Protein AF-A0A9D6NHH4-F1 (afdb_monomer_lite)

Sequence (159 aa):
MLILISIALLAGLPRALSAWRAGQGPRPDKVEYPAPRYPKIPNITTVEQLLPYVRHIVERPMPYSGDQRSGYGIKGGEKILFVTDSDVDPLVVEAFLRVLREEKKCKVDLFQEQGQRRIFRTVDLMKMYVRSKPGPWVLGGPEWTEEMAKKVGYDKVIG

Radius of gyration: 29.81 Å; chains: 1; bounding box: 61×41×90 Å

Structure (mmCIF, N/CA/C/O backbone):
data_AF-A0A9D6NHH4-F1
#
_entry.id   AF-A0A9D6NHH4-F1
#
loop_
_atom_site.group_PDB
_atom_site.id
_atom_site.type_symbol
_atom_site.label_atom_id
_atom_site.label_alt_id
_atom_site.label_comp_id
_atom_site.label_asym_id
_atom_site.label_entity_id
_atom_site.label_seq_id
_atom_site.pdbx_PDB_ins_code
_atom_site.Cartn_x
_atom_site.Cartn_y
_atom_site.Cartn_z
_atom_site.occupancy
_atom_site.B_iso_or_equiv
_atom_site.auth_seq_id
_atom_site.auth_comp_id
_atom_site.auth_asym_id
_atom_site.auth_atom_id
_atom_site.pdbx_PDB_model_num
ATOM 1 N N . MET A 1 1 ? -46.359 30.764 -73.771 1.00 35.78 1 MET A N 1
ATOM 2 C CA . MET A 1 1 ? -46.264 29.822 -74.906 1.00 35.78 1 MET A CA 1
ATOM 3 C C . MET A 1 1 ? -44.823 29.858 -75.411 1.00 35.78 1 MET A C 1
ATOM 5 O O . MET A 1 1 ? -44.355 30.964 -75.627 1.00 35.78 1 MET A O 1
ATOM 9 N N . LEU A 1 2 ? -44.174 28.688 -75.555 1.00 38.06 2 LEU A N 1
ATOM 10 C CA . LEU A 1 2 ? -42.856 28.426 -76.195 1.00 38.06 2 LEU A CA 1
ATOM 11 C C . LEU A 1 2 ? -41.609 28.946 -75.437 1.00 38.06 2 LEU A C 1
ATOM 13 O O . LEU A 1 2 ? -41.360 30.140 -75.412 1.00 38.06 2 LEU A O 1
ATOM 17 N N . ILE A 1 3 ? -40.932 28.136 -74.603 1.00 45.84 3 ILE A N 1
ATOM 18 C CA . ILE A 1 3 ? -40.013 26.989 -74.865 1.00 45.84 3 ILE A CA 1
ATOM 19 C C . ILE A 1 3 ? -38.676 27.442 -75.479 1.00 45.84 3 ILE A C 1
ATOM 21 O O . ILE A 1 3 ? -38.662 27.907 -76.611 1.00 45.84 3 ILE A O 1
ATOM 25 N N . LEU A 1 4 ? -37.582 27.214 -74.731 1.00 36.50 4 LEU A N 1
ATOM 26 C CA . LEU A 1 4 ? -36.270 26.647 -75.133 1.00 36.50 4 LEU A CA 1
ATOM 27 C C . LEU A 1 4 ? -35.191 27.178 -74.170 1.00 36.50 4 LEU A C 1
ATOM 29 O O . LEU A 1 4 ? -34.787 28.331 -74.228 1.00 36.50 4 LEU A O 1
ATOM 33 N N . ILE A 1 5 ? -34.896 26.437 -73.098 1.00 47.78 5 ILE A N 1
ATOM 34 C CA . ILE A 1 5 ? -33.720 25.551 -73.012 1.00 47.78 5 ILE A CA 1
ATOM 35 C C . ILE A 1 5 ? -32.430 26.303 -73.350 1.00 47.78 5 ILE A C 1
ATOM 37 O O . ILE A 1 5 ? -32.085 26.464 -74.514 1.00 47.78 5 ILE A O 1
ATOM 41 N N . SER A 1 6 ? -31.660 26.658 -72.322 1.00 37.31 6 SER A N 1
ATOM 42 C CA . SER A 1 6 ? -30.208 26.687 -72.474 1.00 37.31 6 SER A CA 1
ATOM 43 C C . SER A 1 6 ? -29.533 26.469 -71.128 1.00 37.31 6 SER A C 1
ATOM 45 O O . SER A 1 6 ? -29.428 27.359 -70.293 1.00 37.31 6 SER A O 1
ATOM 47 N N . ILE A 1 7 ? -29.207 25.199 -70.897 1.00 46.75 7 ILE A N 1
ATOM 48 C CA . ILE A 1 7 ? -27.978 24.657 -70.302 1.00 46.75 7 ILE A CA 1
ATOM 49 C C . ILE A 1 7 ? -26.958 25.749 -69.900 1.00 46.75 7 ILE A C 1
ATOM 51 O O . ILE A 1 7 ? -25.931 25.927 -70.542 1.00 46.75 7 ILE A O 1
ATOM 55 N N . ALA A 1 8 ? -27.225 26.495 -68.829 1.00 41.78 8 ALA A N 1
ATOM 56 C CA . ALA A 1 8 ? -26.325 27.546 -68.336 1.00 41.78 8 ALA A CA 1
ATOM 57 C C . ALA A 1 8 ? -25.914 27.328 -66.872 1.00 41.78 8 ALA A C 1
ATOM 59 O O . ALA A 1 8 ? -25.464 28.249 -66.202 1.00 41.78 8 ALA A O 1
ATOM 60 N N . LEU A 1 9 ? -26.045 26.096 -66.371 1.00 43.06 9 LEU A N 1
ATOM 61 C CA . LEU A 1 9 ? -25.633 25.728 -65.011 1.00 43.06 9 LEU A CA 1
ATOM 62 C C . LEU A 1 9 ? -24.555 24.637 -64.955 1.00 43.06 9 LEU A C 1
ATOM 64 O O . LEU A 1 9 ? -24.217 24.171 -63.874 1.00 43.06 9 LEU A O 1
ATOM 68 N N . LEU A 1 10 ? -23.969 24.257 -66.097 1.00 46.66 10 LEU A N 1
ATOM 69 C CA . LEU A 1 10 ? -23.011 23.142 -66.173 1.00 46.66 10 LEU A CA 1
ATOM 70 C C . LEU A 1 10 ? -21.695 23.444 -66.910 1.00 46.66 10 LEU A C 1
ATOM 72 O O . LEU A 1 10 ? -20.914 22.531 -67.146 1.00 46.66 10 LEU A O 1
ATOM 76 N N . ALA A 1 11 ? -21.393 24.711 -67.216 1.00 47.78 11 ALA A N 1
ATOM 77 C CA . ALA A 1 11 ? -20.105 25.109 -67.811 1.00 47.78 11 ALA A CA 1
ATOM 78 C C . ALA A 1 11 ? -19.174 25.879 -66.846 1.00 47.78 11 ALA A C 1
ATOM 80 O O . ALA A 1 11 ? -18.070 26.261 -67.222 1.00 47.78 11 ALA A O 1
ATOM 81 N N . GLY A 1 12 ? -19.593 26.101 -65.594 1.00 46.16 12 GLY A N 1
ATOM 82 C CA . GLY A 1 12 ? -18.840 26.892 -64.607 1.00 46.16 12 GLY A CA 1
ATOM 83 C C . GLY A 1 12 ? -17.937 26.097 -63.657 1.00 46.16 12 GLY A C 1
ATOM 84 O O . GLY A 1 12 ? -17.322 26.689 -62.774 1.00 46.16 12 GLY A O 1
ATOM 85 N N . LEU A 1 13 ? -17.853 24.771 -63.793 1.00 54.59 13 LEU A N 1
ATOM 86 C CA . LEU A 1 13 ? -17.085 23.915 -62.881 1.00 54.59 13 LEU A CA 1
ATOM 87 C C . LEU A 1 13 ? -16.059 23.057 -63.636 1.00 54.59 13 LEU A C 1
ATOM 89 O O . LEU A 1 13 ? -16.211 21.842 -63.721 1.00 54.59 13 LEU A O 1
ATOM 93 N N . PRO A 1 14 ? -14.969 23.664 -64.140 1.00 49.16 14 PRO A N 1
ATOM 94 C CA . PRO A 1 14 ? -13.703 22.944 -64.058 1.00 49.16 14 PRO A CA 1
ATOM 95 C C . PRO A 1 14 ? -12.531 23.889 -63.759 1.00 49.16 14 PRO A C 1
ATOM 97 O O . PRO A 1 14 ? -11.558 23.940 -64.501 1.00 49.16 14 PRO A O 1
ATOM 100 N N . ARG A 1 15 ? -12.594 24.663 -62.670 1.00 49.34 15 ARG A N 1
ATOM 101 C CA . ARG A 1 15 ? -11.378 25.299 -62.111 1.00 49.34 15 ARG A CA 1
ATOM 102 C C . ARG A 1 15 ? -11.201 25.134 -60.605 1.00 49.34 15 ARG A C 1
ATOM 104 O O . ARG A 1 15 ? -10.079 25.224 -60.120 1.00 49.34 15 ARG A O 1
ATOM 111 N N . ALA A 1 16 ? -12.255 24.784 -59.870 1.00 49.16 16 ALA A N 1
ATOM 112 C CA . ALA A 1 16 ? -12.132 24.511 -58.437 1.00 49.16 16 ALA A CA 1
ATOM 113 C C . ALA A 1 16 ? -11.502 23.136 -58.122 1.00 49.16 16 ALA A C 1
ATOM 115 O O . ALA A 1 16 ? -10.985 22.938 -57.029 1.00 49.16 16 ALA A O 1
ATOM 116 N N . LEU A 1 17 ? -11.477 22.198 -59.078 1.00 48.81 17 LEU A N 1
ATOM 117 C CA . LEU A 1 17 ? -10.836 20.884 -58.902 1.00 48.81 17 LEU A CA 1
ATOM 118 C C . LEU A 1 17 ? -9.340 20.872 -59.262 1.00 48.81 17 LEU A C 1
ATOM 120 O O . LEU A 1 17 ? -8.606 20.014 -58.776 1.00 48.81 17 LEU A O 1
ATOM 124 N N . SER A 1 18 ? -8.850 21.831 -60.057 1.00 50.94 18 SER A N 1
ATOM 125 C CA . SER A 1 18 ? -7.417 21.932 -60.380 1.00 50.94 18 SER A CA 1
ATOM 126 C C . SER A 1 18 ? -6.597 22.562 -59.249 1.00 50.94 18 SER A C 1
ATOM 128 O O . SER A 1 18 ? -5.419 22.247 -59.106 1.00 50.94 18 SER A O 1
ATOM 130 N N . ALA A 1 19 ? -7.215 23.389 -58.399 1.00 48.56 19 ALA A N 1
ATOM 131 C CA . ALA A 1 19 ? -6.541 23.999 -57.251 1.00 48.56 19 ALA A CA 1
ATOM 132 C C . ALA A 1 19 ? -6.238 22.995 -56.122 1.00 48.56 19 ALA A C 1
ATOM 134 O O . ALA A 1 19 ? -5.260 23.165 -55.401 1.00 48.56 19 ALA A O 1
ATOM 135 N N . TRP A 1 20 ? -7.000 21.899 -56.007 1.00 51.78 20 TRP A N 1
ATOM 136 C CA . TRP A 1 20 ? -6.722 20.847 -55.016 1.00 51.78 20 TRP A CA 1
ATOM 137 C C . TRP A 1 20 ? -5.522 19.956 -55.388 1.00 51.78 20 TRP A C 1
ATOM 139 O O . TRP A 1 20 ? -4.934 19.316 -54.520 1.00 51.78 20 TRP A O 1
ATOM 149 N N . ARG A 1 21 ? -5.108 19.935 -56.665 1.00 49.19 21 ARG A N 1
ATOM 150 C CA . ARG A 1 21 ? -3.876 19.251 -57.107 1.00 49.19 21 ARG A CA 1
ATOM 151 C C . ARG A 1 21 ? -2.625 20.130 -57.038 1.00 49.19 21 ARG A C 1
ATOM 153 O O . ARG A 1 21 ? -1.529 19.586 -56.988 1.00 49.19 21 ARG A O 1
ATOM 160 N N . ALA A 1 22 ? -2.772 21.454 -56.998 1.00 52.97 22 ALA A N 1
ATOM 161 C CA . ALA A 1 22 ? -1.647 22.394 -57.015 1.00 52.97 22 ALA A CA 1
ATOM 162 C C . ALA A 1 22 ? -0.994 22.632 -55.636 1.00 52.97 22 ALA A C 1
ATOM 164 O O . ALA A 1 22 ? 0.074 23.228 -55.564 1.00 52.97 22 ALA A O 1
ATOM 165 N N . GLY A 1 23 ? -1.595 22.143 -54.545 1.00 47.97 23 GLY A N 1
ATOM 166 C CA . GLY A 1 23 ? -1.034 22.221 -53.187 1.00 47.97 23 GLY A CA 1
ATOM 167 C C . GLY A 1 23 ? -0.085 21.077 -52.813 1.00 47.97 23 GLY A C 1
ATOM 168 O O . GLY A 1 23 ? 0.316 20.974 -51.657 1.00 47.97 23 GLY A O 1
ATOM 169 N N . GLN A 1 24 ? 0.261 20.193 -53.753 1.00 55.75 24 GLN A N 1
ATOM 170 C CA . GLN A 1 24 ? 1.261 19.146 -53.534 1.00 55.75 24 GLN A CA 1
ATOM 171 C C . GLN A 1 24 ? 2.637 19.662 -53.960 1.00 55.75 24 GLN A C 1
ATOM 173 O O . GLN A 1 24 ? 3.202 19.216 -54.956 1.00 55.75 24 GLN A O 1
ATOM 178 N N . GLY A 1 25 ? 3.177 20.620 -53.201 1.00 60.81 25 GLY A N 1
ATOM 179 C CA . GLY A 1 25 ? 4.627 20.820 -53.186 1.00 60.81 25 GLY A CA 1
ATOM 180 C C . GLY A 1 25 ? 5.326 19.505 -52.804 1.00 60.81 25 GLY A C 1
ATOM 181 O O . GLY A 1 25 ? 4.671 18.621 -52.234 1.00 60.81 25 GLY A O 1
ATOM 182 N N . PRO A 1 26 ? 6.620 19.329 -53.129 1.00 61.25 26 PRO A N 1
ATOM 183 C CA . PRO A 1 26 ? 7.358 18.132 -52.740 1.00 61.25 26 PRO A CA 1
ATOM 184 C C . PRO A 1 26 ? 7.125 17.873 -51.250 1.00 61.25 26 PRO A C 1
ATOM 186 O O . PRO A 1 26 ? 7.348 18.753 -50.416 1.00 61.25 26 PRO A O 1
ATOM 189 N N . ARG A 1 27 ? 6.576 16.693 -50.925 1.00 62.75 27 ARG A N 1
AT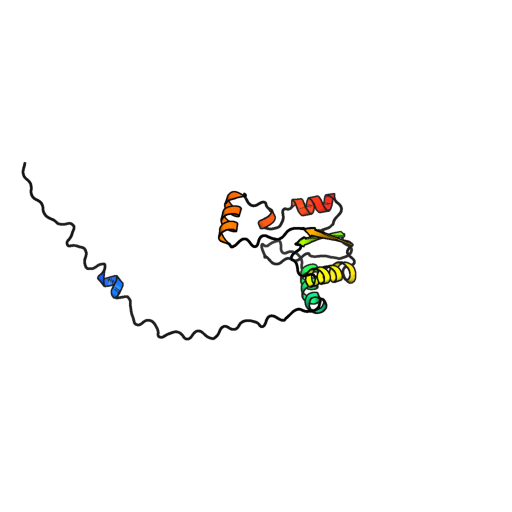OM 190 C CA . ARG A 1 27 ? 6.440 16.272 -49.528 1.00 62.75 27 ARG A CA 1
ATOM 191 C C . ARG A 1 27 ? 7.850 16.333 -48.951 1.00 62.75 27 ARG A C 1
ATOM 193 O O . ARG A 1 27 ? 8.724 15.752 -49.592 1.00 62.75 27 ARG A O 1
ATOM 200 N N . PRO A 1 28 ? 8.078 17.031 -47.825 1.00 65.50 28 PRO A N 1
ATOM 201 C CA . PRO A 1 28 ? 9.401 17.079 -47.231 1.00 65.50 28 PRO A CA 1
ATOM 202 C C . PRO A 1 28 ? 9.902 15.645 -47.113 1.00 65.50 28 PRO A C 1
ATOM 204 O O . PRO A 1 28 ? 9.164 14.763 -46.651 1.00 65.50 28 PRO A O 1
ATOM 207 N N . ASP A 1 29 ? 11.103 15.423 -47.639 1.00 70.12 29 ASP A N 1
ATOM 208 C CA . ASP A 1 29 ? 11.776 14.135 -47.619 1.00 70.12 29 ASP A CA 1
ATOM 209 C C . ASP A 1 29 ? 11.648 13.554 -46.214 1.00 70.12 29 ASP A C 1
ATOM 211 O O . ASP A 1 29 ? 11.753 14.297 -45.235 1.00 70.12 29 ASP A O 1
ATOM 215 N N . LYS A 1 30 ? 11.317 12.256 -46.136 1.00 68.62 30 LYS A N 1
ATOM 216 C CA . LYS A 1 30 ? 11.003 11.517 -44.903 1.00 68.62 30 LYS A CA 1
ATOM 217 C C . LYS A 1 30 ? 11.769 12.102 -43.715 1.00 68.62 30 LYS A C 1
ATOM 219 O O . LYS A 1 30 ? 12.962 11.852 -43.580 1.00 68.62 30 LYS A O 1
ATOM 224 N N . VAL A 1 31 ? 11.082 12.869 -42.867 1.00 72.81 31 VAL A N 1
ATOM 225 C CA . VAL A 1 31 ? 11.664 13.325 -41.606 1.00 72.81 31 VAL A CA 1
ATOM 226 C C . VAL A 1 31 ? 11.985 12.058 -40.825 1.00 72.81 31 VAL A C 1
ATOM 228 O O . VAL A 1 31 ? 11.077 11.321 -40.434 1.00 72.81 31 VAL A O 1
ATOM 231 N N . GLU A 1 32 ? 13.272 11.753 -40.694 1.00 80.44 32 GLU A N 1
ATOM 232 C CA . GLU A 1 32 ? 13.734 10.555 -40.011 1.00 80.44 32 GLU A CA 1
ATOM 233 C C . GLU A 1 32 ? 13.417 10.720 -38.523 1.00 80.44 32 GLU A C 1
ATOM 235 O O . GLU A 1 32 ? 14.050 11.491 -37.801 1.00 80.44 32 GLU A O 1
ATOM 240 N N . TYR A 1 33 ? 12.336 10.072 -38.083 1.00 81.31 33 TYR A N 1
ATOM 241 C CA . TYR A 1 33 ? 11.904 10.148 -36.696 1.00 81.31 33 TYR A CA 1
ATOM 242 C C . TYR A 1 33 ? 12.921 9.389 -35.836 1.00 81.31 33 TYR A C 1
ATOM 244 O O . TYR A 1 33 ? 13.232 8.237 -36.156 1.00 81.31 33 TYR A O 1
ATOM 252 N N . PRO A 1 34 ? 13.449 9.987 -34.753 1.00 85.62 34 PRO A N 1
ATOM 253 C CA . PRO A 1 34 ? 14.404 9.295 -33.904 1.00 85.62 34 PR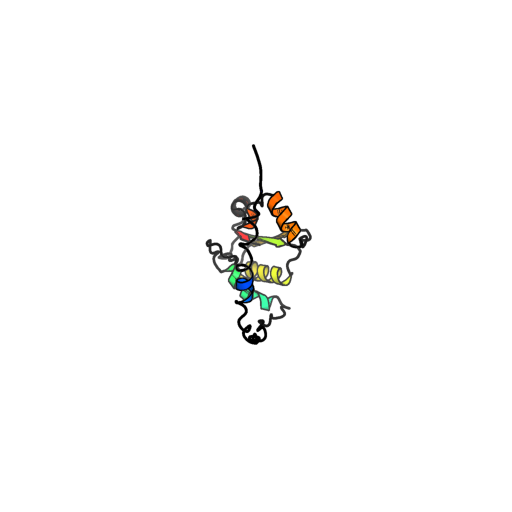O A CA 1
ATOM 254 C C . PRO A 1 34 ? 13.776 8.018 -33.342 1.00 85.62 34 PRO A C 1
ATOM 256 O O . PRO A 1 34 ? 12.582 7.982 -33.037 1.00 85.62 34 PRO A O 1
ATOM 259 N N . ALA A 1 35 ? 14.588 6.975 -33.170 1.00 86.31 35 ALA A N 1
ATOM 260 C CA . ALA A 1 35 ? 14.116 5.729 -32.581 1.00 86.31 35 ALA A CA 1
ATOM 261 C C . ALA A 1 35 ? 13.407 6.001 -31.233 1.00 86.31 35 ALA A C 1
ATOM 263 O O . ALA A 1 35 ? 13.920 6.788 -30.423 1.00 86.31 35 ALA A O 1
ATOM 264 N N . PRO A 1 36 ? 12.241 5.377 -30.967 1.00 86.62 36 PRO A N 1
ATOM 265 C CA . PRO A 1 36 ? 11.533 5.545 -29.707 1.00 86.62 36 PRO A CA 1
ATOM 266 C C . PRO A 1 36 ? 12.438 5.259 -28.507 1.00 86.62 36 PRO A C 1
ATOM 268 O O . PRO A 1 36 ? 13.042 4.193 -28.397 1.00 86.62 36 PRO A O 1
ATOM 271 N N . ARG A 1 37 ? 12.512 6.212 -27.578 1.00 86.44 37 ARG A N 1
ATOM 272 C CA . ARG A 1 37 ? 13.246 6.062 -26.318 1.00 86.44 37 ARG A CA 1
ATOM 273 C C . ARG A 1 37 ? 12.266 5.654 -25.227 1.00 86.44 37 ARG A C 1
ATOM 275 O O . ARG A 1 37 ? 11.774 6.499 -24.487 1.00 86.44 37 ARG A O 1
ATOM 282 N N . TYR A 1 38 ? 11.946 4.363 -25.162 1.00 84.81 38 TYR A N 1
ATOM 283 C CA . TYR A 1 38 ? 11.115 3.839 -24.081 1.00 84.81 38 TYR A CA 1
ATOM 284 C C . TYR A 1 38 ? 11.929 3.741 -22.783 1.00 84.81 38 TYR A C 1
ATOM 286 O O . TYR A 1 38 ? 13.071 3.269 -22.818 1.00 84.81 38 TYR A O 1
ATOM 294 N N . PRO A 1 39 ? 11.371 4.158 -21.633 1.00 86.50 39 PRO A N 1
ATOM 295 C CA . PRO A 1 39 ? 11.999 3.885 -20.352 1.00 86.50 39 PRO A CA 1
ATOM 296 C C . PRO A 1 39 ? 12.076 2.370 -20.137 1.00 86.50 39 PRO A C 1
ATOM 298 O O . PRO A 1 39 ? 11.153 1.628 -20.478 1.00 86.50 39 PRO A O 1
ATOM 301 N N . LYS A 1 40 ? 13.184 1.904 -19.557 1.00 87.94 40 LYS A N 1
ATOM 302 C CA . LYS A 1 40 ? 13.293 0.511 -19.120 1.00 87.94 40 LYS A CA 1
ATOM 303 C C . LYS A 1 40 ? 12.425 0.341 -17.879 1.00 87.94 40 LYS A C 1
ATOM 305 O O . LYS A 1 40 ? 12.730 0.921 -16.840 1.00 87.94 40 LYS A O 1
ATOM 310 N N . ILE A 1 41 ? 11.349 -0.430 -18.001 1.00 86.94 41 ILE A N 1
ATOM 311 C CA . ILE A 1 41 ? 10.492 -0.770 -16.865 1.00 86.94 41 ILE A CA 1
ATOM 312 C C . ILE A 1 41 ? 11.216 -1.861 -16.064 1.00 86.94 41 ILE A C 1
ATOM 314 O O . ILE A 1 41 ? 11.548 -2.900 -16.642 1.00 86.94 41 ILE A O 1
ATOM 318 N N . PRO A 1 42 ? 11.528 -1.634 -14.777 1.00 89.19 42 PRO A N 1
ATOM 319 C CA . PRO A 1 42 ? 12.173 -2.650 -13.959 1.00 89.19 42 PRO A CA 1
ATOM 320 C C . PRO A 1 42 ? 11.231 -3.839 -13.760 1.00 89.19 42 PRO A C 1
ATOM 322 O O . PRO A 1 42 ? 10.026 -3.665 -13.584 1.00 89.19 42 PRO A O 1
ATOM 325 N N . ASN A 1 43 ? 11.792 -5.047 -13.759 1.00 93.12 43 ASN A N 1
ATOM 326 C CA . ASN A 1 43 ? 11.040 -6.232 -13.372 1.00 93.12 43 ASN A CA 1
ATOM 327 C C . ASN A 1 43 ? 10.925 -6.270 -11.844 1.00 93.12 43 ASN A C 1
ATOM 329 O O . ASN A 1 43 ? 11.937 -6.426 -11.155 1.00 93.12 43 ASN A O 1
ATOM 333 N N . ILE A 1 44 ? 9.711 -6.102 -11.329 1.00 95.75 44 ILE A N 1
ATOM 334 C CA . ILE A 1 44 ? 9.443 -6.153 -9.894 1.00 95.75 44 ILE A CA 1
ATOM 335 C C . ILE A 1 44 ? 9.263 -7.612 -9.489 1.00 95.75 44 ILE A C 1
ATOM 337 O O . ILE A 1 44 ? 8.435 -8.322 -10.047 1.00 95.75 44 ILE A O 1
ATOM 341 N N . THR A 1 45 ? 10.064 -8.057 -8.530 1.00 96.50 45 THR A N 1
ATOM 342 C CA . THR A 1 45 ? 10.088 -9.456 -8.071 1.00 96.50 45 THR A CA 1
ATOM 343 C C . THR A 1 45 ? 9.998 -9.585 -6.558 1.00 96.50 45 THR A C 1
ATOM 345 O O . THR A 1 45 ? 9.774 -10.685 -6.060 1.00 96.50 45 THR A O 1
ATOM 348 N N . THR A 1 46 ? 10.156 -8.482 -5.820 1.00 97.81 46 THR A N 1
ATOM 349 C CA . THR A 1 46 ? 10.061 -8.482 -4.360 1.00 97.81 46 THR A CA 1
ATOM 350 C C . THR A 1 46 ? 9.265 -7.285 -3.849 1.00 97.81 46 THR A C 1
ATOM 352 O O . THR A 1 46 ? 9.171 -6.241 -4.500 1.00 97.81 46 THR A O 1
ATOM 355 N N . VAL A 1 47 ? 8.710 -7.432 -2.646 1.00 97.88 47 VAL A N 1
ATOM 356 C CA . VAL A 1 47 ? 7.932 -6.395 -1.955 1.00 97.88 47 VAL A CA 1
ATOM 357 C C . VAL A 1 47 ? 8.785 -5.162 -1.662 1.00 97.88 47 VAL A C 1
ATOM 359 O O . VAL A 1 47 ? 8.322 -4.032 -1.792 1.00 97.88 47 VAL A O 1
ATOM 362 N N . GLU A 1 48 ? 10.057 -5.352 -1.314 1.00 97.69 48 GLU A N 1
ATOM 363 C CA . GLU A 1 48 ? 10.989 -4.288 -0.924 1.00 97.69 48 GLU A CA 1
ATOM 364 C C . GLU A 1 48 ? 11.191 -3.265 -2.045 1.00 97.69 48 GLU A C 1
ATOM 366 O O . GLU A 1 48 ? 11.355 -2.075 -1.775 1.00 97.69 48 GLU A O 1
ATOM 371 N N . GLN A 1 49 ? 11.114 -3.713 -3.302 1.00 97.25 49 GLN A N 1
ATOM 372 C CA . GLN A 1 49 ? 11.197 -2.847 -4.477 1.00 97.25 49 GLN A CA 1
ATOM 373 C C . GLN A 1 49 ? 9.978 -1.920 -4.607 1.00 97.25 49 GLN A C 1
ATOM 375 O O . GLN A 1 49 ? 10.087 -0.847 -5.199 1.00 97.25 49 GLN A O 1
ATOM 380 N N . LEU A 1 50 ? 8.830 -2.305 -4.038 1.00 97.12 50 LEU A N 1
ATOM 381 C CA . LEU A 1 50 ? 7.583 -1.539 -4.071 1.00 97.12 50 LEU A CA 1
ATOM 382 C C . LEU A 1 50 ? 7.449 -0.556 -2.904 1.00 97.12 50 LEU A C 1
ATOM 384 O O . LEU A 1 50 ? 6.787 0.475 -3.047 1.00 97.12 50 LEU A O 1
ATOM 388 N N . LEU A 1 51 ? 8.091 -0.837 -1.766 1.00 97.25 51 LEU A N 1
ATOM 389 C CA . LEU A 1 51 ? 7.940 -0.043 -0.542 1.00 97.25 51 LEU A CA 1
ATOM 390 C C . LEU A 1 51 ? 8.185 1.466 -0.733 1.00 97.25 51 LEU A C 1
ATOM 392 O O . LEU A 1 51 ? 7.385 2.241 -0.208 1.00 97.25 51 LEU A O 1
ATOM 396 N N . PRO A 1 52 ? 9.205 1.938 -1.484 1.00 95.94 52 PRO A N 1
ATOM 397 C CA . PRO A 1 52 ? 9.406 3.375 -1.683 1.00 95.94 52 PRO A CA 1
ATOM 398 C C . PRO A 1 52 ? 8.199 4.070 -2.330 1.00 95.94 52 PRO A C 1
ATOM 400 O O . PRO A 1 52 ? 7.838 5.180 -1.938 1.00 95.94 52 PRO A O 1
ATOM 403 N N . TYR A 1 53 ? 7.541 3.406 -3.283 1.00 93.94 53 TYR A N 1
ATOM 404 C CA . TYR A 1 53 ? 6.377 3.947 -3.986 1.00 93.94 53 TYR A CA 1
ATOM 405 C C . TYR A 1 53 ? 5.131 3.925 -3.107 1.00 93.94 53 TYR A C 1
ATOM 407 O O . TYR A 1 53 ? 4.401 4.912 -3.036 1.00 93.94 53 TYR A O 1
ATOM 415 N N . VAL A 1 54 ? 4.912 2.820 -2.394 1.00 95.62 54 VAL A N 1
ATOM 416 C CA . VAL A 1 54 ? 3.773 2.682 -1.484 1.00 95.62 54 VAL A CA 1
ATOM 417 C C . VAL A 1 54 ? 3.852 3.699 -0.350 1.00 95.62 54 VAL A C 1
ATOM 419 O O . VAL A 1 54 ? 2.855 4.363 -0.080 1.00 95.62 54 VAL A O 1
ATOM 422 N N . ARG A 1 55 ? 5.027 3.899 0.266 1.00 96.31 55 ARG A N 1
ATOM 423 C CA . ARG A 1 55 ? 5.223 4.944 1.289 1.00 96.31 55 ARG A CA 1
ATOM 424 C C . ARG A 1 55 ? 4.830 6.315 0.761 1.00 96.31 55 ARG A C 1
ATOM 426 O O . ARG A 1 55 ? 4.054 7.017 1.403 1.00 96.31 55 ARG A O 1
ATOM 433 N N . HIS A 1 56 ? 5.293 6.652 -0.442 1.00 93.00 56 HIS A N 1
ATOM 434 C CA . HIS A 1 56 ? 4.940 7.914 -1.076 1.00 93.00 56 HIS A CA 1
ATOM 435 C C . HIS A 1 56 ? 3.421 8.066 -1.257 1.00 93.00 56 HIS A C 1
ATOM 437 O O . HIS A 1 56 ? 2.872 9.111 -0.923 1.00 93.00 56 HIS A O 1
ATOM 443 N N . ILE A 1 57 ? 2.724 7.030 -1.732 1.00 91.69 57 ILE A N 1
ATOM 444 C CA . ILE A 1 57 ? 1.262 7.051 -1.921 1.00 91.69 57 ILE A CA 1
ATOM 445 C C . ILE A 1 57 ? 0.519 7.180 -0.583 1.00 91.69 57 ILE A C 1
ATOM 447 O O . ILE A 1 57 ? -0.405 7.983 -0.458 1.00 91.69 57 ILE A O 1
ATOM 451 N N . VAL A 1 58 ? 0.923 6.405 0.424 1.00 93.19 58 VAL A N 1
ATOM 452 C CA . VAL A 1 58 ? 0.310 6.393 1.760 1.00 93.19 58 VAL A CA 1
ATOM 453 C C . VAL A 1 58 ? 0.430 7.762 2.434 1.00 93.19 58 VAL A C 1
ATOM 455 O O . VAL A 1 58 ? -0.538 8.249 3.017 1.00 93.19 58 VAL A O 1
ATOM 458 N N . GLU A 1 59 ? 1.594 8.403 2.338 1.00 91.50 59 GLU A N 1
ATOM 459 C CA . GLU A 1 59 ? 1.888 9.662 3.032 1.00 91.50 59 GLU A CA 1
ATOM 460 C C . GLU A 1 59 ? 1.385 10.899 2.298 1.00 91.50 59 GLU A C 1
ATOM 462 O O . GLU A 1 59 ? 0.993 11.886 2.933 1.00 91.50 59 GLU A O 1
ATOM 467 N N . ARG A 1 60 ? 1.407 10.871 0.962 1.00 87.81 60 ARG A N 1
ATOM 468 C CA . ARG A 1 60 ? 1.044 12.032 0.157 1.00 87.81 60 ARG A CA 1
ATOM 469 C C . ARG A 1 60 ? -0.424 12.394 0.408 1.00 87.81 60 ARG A C 1
ATOM 471 O O . ARG A 1 60 ? -1.284 11.519 0.308 1.00 87.81 60 ARG A O 1
ATOM 478 N N . PRO A 1 61 ? -0.741 13.663 0.722 1.00 83.56 61 PRO A N 1
ATOM 479 C CA . PRO A 1 61 ? -2.127 14.098 0.844 1.00 83.56 61 PRO A CA 1
ATOM 480 C C . PRO A 1 61 ? -2.844 13.951 -0.500 1.00 83.56 61 PRO A C 1
ATOM 482 O O . PRO A 1 61 ? -2.231 14.152 -1.549 1.00 83.56 61 PRO A O 1
ATOM 485 N N . MET A 1 62 ? -4.137 13.626 -0.472 1.00 70.12 62 MET A N 1
ATOM 486 C CA . MET A 1 62 ? -4.962 13.595 -1.678 1.00 70.12 62 MET A CA 1
ATOM 487 C C . MET A 1 62 ? -5.143 15.030 -2.185 1.00 70.12 62 MET A C 1
ATOM 489 O O . MET A 1 62 ? -5.757 15.837 -1.479 1.00 70.12 62 MET A O 1
ATOM 493 N N . PRO A 1 63 ? -4.622 15.406 -3.366 1.00 59.56 63 PRO A N 1
ATOM 494 C CA . PRO A 1 63 ? -5.011 16.675 -3.945 1.00 59.56 63 PRO A CA 1
ATOM 495 C C . PRO A 1 63 ? -6.465 16.534 -4.408 1.00 59.56 63 PRO A C 1
ATOM 497 O O . PRO A 1 63 ? -6.754 15.784 -5.335 1.00 59.56 63 PRO A O 1
ATOM 500 N N . TYR A 1 64 ? -7.383 17.282 -3.793 1.00 52.50 64 TYR A N 1
ATOM 501 C CA . TYR A 1 64 ? -8.779 17.403 -4.251 1.00 52.50 64 TYR A CA 1
ATOM 502 C C . TYR A 1 64 ? -8.894 17.975 -5.684 1.00 52.50 64 TYR A C 1
ATOM 504 O O . TYR A 1 64 ? -9.979 18.051 -6.254 1.00 52.50 64 TYR A O 1
ATOM 512 N N . SER A 1 65 ? -7.778 18.385 -6.292 1.00 48.09 65 SER A N 1
ATOM 513 C CA . SER A 1 65 ? -7.701 18.969 -7.626 1.00 48.09 65 SER A CA 1
ATOM 514 C C . SER A 1 65 ? -7.481 17.912 -8.711 1.00 48.09 65 SER A C 1
ATOM 516 O O . SER A 1 65 ? -6.404 17.875 -9.295 1.00 48.09 65 SER A O 1
ATOM 518 N N . GLY A 1 66 ? -8.476 17.058 -8.974 1.00 44.00 66 GLY A N 1
ATOM 519 C CA . GLY A 1 66 ? -8.630 16.313 -10.240 1.00 44.00 66 GLY A CA 1
ATOM 520 C C . GLY A 1 66 ? -7.447 15.464 -10.734 1.00 44.00 66 GLY A C 1
ATOM 521 O O . GLY A 1 66 ? -7.448 15.038 -11.889 1.00 44.00 66 GLY A O 1
ATOM 522 N N . ASP A 1 67 ? -6.433 15.234 -9.904 1.00 46.66 67 ASP A N 1
ATOM 523 C CA . ASP A 1 67 ? -5.210 14.558 -10.301 1.00 46.66 67 ASP A CA 1
ATOM 524 C C . ASP A 1 67 ? -5.466 13.057 -10.149 1.00 46.66 67 ASP A C 1
ATOM 526 O O . ASP A 1 67 ? -5.778 12.582 -9.058 1.00 46.66 67 ASP A O 1
ATOM 530 N N . GLN A 1 68 ? -5.339 12.290 -11.235 1.00 55.69 68 GLN A N 1
ATOM 531 C CA . GLN A 1 68 ? -5.584 10.833 -11.276 1.00 55.69 68 GLN A CA 1
ATOM 532 C C . GLN A 1 68 ? -4.572 10.012 -10.449 1.00 55.69 68 GLN A C 1
ATOM 534 O O . GLN A 1 68 ? -4.372 8.821 -10.678 1.00 55.69 68 GLN A O 1
ATOM 539 N N . ARG A 1 69 ? -3.864 10.653 -9.520 1.00 58.19 69 ARG A N 1
ATOM 540 C CA . ARG A 1 69 ? -2.826 10.056 -8.694 1.00 58.19 69 ARG A CA 1
ATOM 541 C C . ARG A 1 69 ? -3.366 9.957 -7.278 1.00 58.19 69 ARG A C 1
ATOM 543 O O . ARG A 1 69 ? -3.529 10.982 -6.613 1.00 58.19 69 ARG A O 1
ATOM 550 N N . SER A 1 70 ? -3.555 8.739 -6.789 1.00 66.00 70 SER A N 1
ATOM 551 C CA . SER A 1 70 ? -3.997 8.472 -5.418 1.00 66.00 70 SER A CA 1
ATOM 552 C C . SER A 1 70 ? -2.933 8.892 -4.401 1.00 66.00 70 SER A C 1
ATOM 554 O O . SER A 1 70 ? -1.741 8.620 -4.569 1.00 66.00 70 SER A O 1
ATOM 556 N N . GLY A 1 71 ? -3.347 9.612 -3.365 1.00 84.19 71 GLY A N 1
ATOM 557 C CA . GLY A 1 71 ? -2.553 9.899 -2.174 1.00 84.19 71 GLY A CA 1
ATOM 558 C C . GLY A 1 71 ? -3.490 9.840 -0.977 1.00 84.19 71 GLY A C 1
ATOM 559 O O . GLY A 1 71 ? -4.557 10.438 -1.041 1.00 84.19 71 GLY A O 1
ATOM 560 N N . TYR A 1 72 ? -3.153 9.091 0.072 1.00 86.44 72 TYR A N 1
ATOM 561 C CA . TYR A 1 72 ? -4.113 8.790 1.148 1.00 86.44 72 TYR A CA 1
ATOM 562 C C . TYR A 1 72 ? -3.966 9.684 2.387 1.00 86.44 72 TYR A C 1
ATOM 564 O O . TYR A 1 72 ? -4.879 9.766 3.220 1.00 86.44 72 TYR A O 1
ATOM 572 N N . GLY A 1 73 ? -2.841 10.395 2.502 1.00 89.62 73 GLY A N 1
ATOM 573 C CA . GLY A 1 73 ? -2.561 11.312 3.606 1.00 89.62 73 GLY A CA 1
ATOM 574 C C . GLY A 1 73 ? -2.637 10.655 4.986 1.00 89.62 73 GLY A C 1
ATOM 575 O O . GLY A 1 73 ? -3.075 11.306 5.935 1.00 89.62 73 GLY A O 1
ATOM 576 N N . ILE A 1 74 ? -2.257 9.382 5.081 1.00 92.00 74 ILE A N 1
ATOM 577 C CA . ILE A 1 74 ? -2.349 8.555 6.289 1.00 92.00 74 ILE A CA 1
ATOM 578 C C . ILE A 1 74 ? -1.351 9.063 7.328 1.00 92.00 74 ILE A C 1
ATOM 580 O O . ILE A 1 74 ? -0.165 9.258 7.044 1.00 92.00 74 ILE A O 1
ATOM 584 N N . LYS A 1 75 ? -1.851 9.309 8.538 1.00 91.69 75 LYS A N 1
ATOM 585 C CA . LYS A 1 75 ? -1.096 9.864 9.671 1.00 91.69 75 LYS A CA 1
ATOM 586 C C . LYS A 1 75 ? -0.573 8.782 10.607 1.00 91.69 75 LYS A C 1
ATOM 588 O O . LYS A 1 75 ? 0.439 9.006 11.266 1.00 91.69 75 LYS A O 1
ATOM 593 N N . GLY A 1 76 ? -1.196 7.607 10.592 1.00 94.69 76 GLY A N 1
ATOM 594 C CA . GLY A 1 76 ? -0.835 6.475 11.438 1.00 94.69 76 GLY A CA 1
ATOM 595 C C . GLY A 1 76 ? -1.770 6.296 12.630 1.00 94.69 76 GLY A C 1
ATOM 596 O O . GLY A 1 76 ? -2.439 7.229 13.064 1.00 94.69 76 GLY A O 1
ATOM 597 N N . GLY A 1 77 ? -1.870 5.059 13.118 1.00 96.00 77 GLY A N 1
ATOM 598 C CA . GLY A 1 77 ? -2.834 4.644 14.147 1.00 96.00 77 GLY A CA 1
ATOM 599 C C . GLY A 1 77 ? -4.288 4.520 13.665 1.00 96.00 77 GLY A C 1
ATOM 600 O O . GLY A 1 77 ? -5.117 3.961 14.379 1.00 96.00 77 GLY A O 1
ATOM 601 N N . GLU A 1 78 ? -4.586 4.993 12.455 1.00 93.88 78 GLU A N 1
ATOM 602 C CA . GLU A 1 78 ? -5.922 4.989 11.846 1.00 93.88 78 GLU A CA 1
ATOM 603 C C . GLU A 1 78 ? -6.455 3.565 11.603 1.00 93.88 78 GLU A C 1
ATOM 605 O O . GLU A 1 78 ? -5.696 2.630 11.318 1.00 93.88 78 GLU A O 1
ATOM 610 N N . LYS A 1 79 ? -7.779 3.403 11.675 1.00 94.62 79 LYS A N 1
ATOM 611 C CA . LYS A 1 79 ? -8.493 2.207 11.232 1.00 94.62 79 LYS A CA 1
ATOM 612 C C . LYS A 1 79 ? -8.875 2.354 9.761 1.00 94.62 79 LYS A C 1
ATOM 614 O O . LYS A 1 79 ? -9.678 3.209 9.392 1.00 94.62 79 LYS A O 1
ATOM 619 N N . ILE A 1 80 ? -8.302 1.499 8.926 1.00 91.00 80 ILE A N 1
ATOM 620 C CA . ILE A 1 80 ? -8.373 1.575 7.469 1.00 91.00 80 ILE A CA 1
ATOM 621 C C . ILE A 1 80 ? -9.113 0.358 6.931 1.00 91.00 80 ILE A C 1
ATOM 623 O O . ILE A 1 80 ? -8.767 -0.779 7.256 1.00 91.00 80 ILE A O 1
ATOM 627 N N . LEU A 1 81 ? -10.085 0.611 6.059 1.00 88.50 81 LEU A N 1
ATOM 628 C CA . LEU A 1 81 ? -10.620 -0.406 5.164 1.00 88.50 81 LEU A CA 1
ATOM 629 C C . LEU A 1 81 ? -9.826 -0.355 3.855 1.00 88.50 81 LEU A C 1
ATOM 631 O O . LEU A 1 81 ? -9.908 0.628 3.117 1.00 88.50 81 LEU A O 1
ATOM 635 N N . PHE A 1 82 ? -9.038 -1.39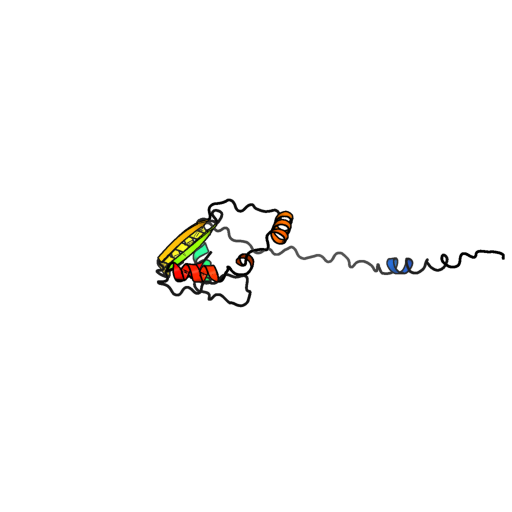3 3.587 1.00 90.12 82 PHE A N 1
ATOM 636 C CA . PHE A 1 82 ? -8.310 -1.537 2.331 1.00 90.12 82 PHE A CA 1
ATOM 637 C C . PHE A 1 82 ? -9.125 -2.419 1.388 1.00 90.12 82 PHE A C 1
ATOM 639 O O . PHE A 1 82 ? -9.257 -3.619 1.616 1.00 90.12 82 PHE A O 1
ATOM 646 N N . VAL A 1 83 ? -9.700 -1.810 0.358 1.00 83.50 83 VAL A N 1
ATOM 647 C CA . VAL A 1 83 ? -10.477 -2.481 -0.682 1.00 83.50 83 VAL A CA 1
ATOM 648 C C . VAL A 1 83 ? -9.563 -2.744 -1.867 1.00 83.50 83 VAL A C 1
ATOM 650 O O . VAL A 1 83 ? -8.862 -1.848 -2.315 1.00 83.50 83 VAL A O 1
ATOM 653 N N . THR A 1 84 ? -9.539 -3.965 -2.383 1.00 83.06 84 THR A N 1
ATOM 654 C CA . THR A 1 84 ? -8.743 -4.280 -3.571 1.00 83.06 84 THR A CA 1
ATOM 655 C C . THR A 1 84 ? -9.444 -5.326 -4.424 1.00 83.06 84 THR A C 1
ATOM 657 O O . THR A 1 84 ? -10.214 -6.139 -3.913 1.00 83.06 84 THR A O 1
ATOM 660 N N . ASP A 1 85 ? -9.194 -5.300 -5.728 1.00 81.81 85 ASP A N 1
ATOM 661 C CA . ASP A 1 85 ? -9.715 -6.313 -6.637 1.00 81.81 85 ASP A CA 1
ATOM 662 C C . ASP A 1 85 ? -8.909 -7.614 -6.518 1.00 81.81 85 ASP A C 1
ATOM 664 O O . ASP A 1 85 ? -7.716 -7.618 -6.202 1.00 81.81 85 ASP A O 1
ATOM 668 N N . SER A 1 86 ? -9.555 -8.744 -6.809 1.00 79.44 86 SER A N 1
ATOM 669 C CA . SER A 1 86 ? -8.897 -10.060 -6.796 1.00 79.44 86 SER A CA 1
ATOM 670 C C . SER A 1 86 ? -7.788 -10.249 -7.847 1.00 79.44 86 SER A C 1
ATOM 672 O O . SER A 1 86 ? -7.027 -11.210 -7.750 1.00 79.44 86 SER A O 1
ATOM 674 N N . ASP A 1 87 ? -7.681 -9.360 -8.840 1.00 81.88 87 ASP A N 1
ATOM 675 C CA . ASP A 1 87 ? -6.662 -9.394 -9.898 1.00 81.88 87 ASP A CA 1
ATOM 676 C C . ASP A 1 87 ? -5.423 -8.529 -9.600 1.00 81.88 87 ASP A C 1
ATOM 678 O O . ASP A 1 87 ? -4.490 -8.491 -10.407 1.00 81.88 87 ASP A O 1
ATOM 682 N N . VAL A 1 88 ? -5.381 -7.862 -8.442 1.00 87.06 88 VAL A N 1
ATOM 683 C CA . VAL A 1 88 ? -4.216 -7.082 -8.013 1.00 87.06 88 VAL A CA 1
ATOM 684 C C . VAL A 1 88 ? -3.063 -8.006 -7.626 1.00 87.06 88 VAL A C 1
ATOM 686 O O . VAL A 1 88 ? -3.241 -9.002 -6.924 1.00 87.06 88 VAL A O 1
ATOM 689 N N . ASP A 1 89 ? -1.855 -7.647 -8.070 1.00 92.00 89 ASP A N 1
ATOM 690 C CA . ASP A 1 89 ? -0.636 -8.394 -7.766 1.00 92.00 89 ASP A CA 1
ATOM 691 C C . ASP A 1 89 ? -0.438 -8.524 -6.237 1.00 92.00 89 ASP A C 1
ATOM 693 O O . ASP A 1 89 ? -0.426 -7.504 -5.530 1.00 92.00 89 ASP A O 1
ATOM 697 N N . PRO A 1 90 ? -0.251 -9.746 -5.703 1.00 93.94 90 PRO A N 1
ATOM 698 C CA . PRO A 1 90 ? -0.038 -9.964 -4.276 1.00 93.94 90 PRO A CA 1
ATOM 699 C C . PRO A 1 90 ? 1.111 -9.144 -3.675 1.00 93.94 90 PRO A C 1
ATOM 701 O O . PRO A 1 90 ? 1.002 -8.719 -2.525 1.00 93.94 90 PRO A O 1
ATOM 704 N N . LEU A 1 91 ? 2.177 -8.861 -4.437 1.00 96.75 91 LEU A N 1
ATOM 705 C CA . LEU A 1 91 ? 3.299 -8.039 -3.972 1.00 96.75 91 LEU A CA 1
ATOM 706 C C . LEU A 1 91 ? 2.859 -6.605 -3.665 1.00 96.75 91 LEU A C 1
ATOM 708 O O . LEU A 1 91 ? 3.366 -5.988 -2.726 1.00 96.75 91 LEU A O 1
ATOM 712 N N . VAL A 1 92 ? 1.903 -6.071 -4.430 1.00 95.44 92 VAL A N 1
ATOM 713 C CA . VAL A 1 92 ? 1.345 -4.733 -4.204 1.00 95.44 92 VAL A CA 1
ATOM 714 C C . VAL A 1 92 ? 0.523 -4.725 -2.924 1.00 95.44 92 VAL A C 1
ATOM 716 O O . VAL A 1 92 ? 0.731 -3.859 -2.072 1.00 95.44 92 VAL A O 1
ATOM 719 N N . VAL A 1 93 ? -0.367 -5.707 -2.755 1.00 95.19 93 VAL A N 1
ATOM 720 C CA . VAL A 1 93 ? -1.190 -5.834 -1.543 1.00 95.19 93 VAL A CA 1
ATOM 721 C C . VAL A 1 93 ? -0.296 -5.961 -0.310 1.00 95.19 93 VAL A C 1
ATOM 723 O O . VAL A 1 93 ? -0.488 -5.241 0.670 1.00 95.19 93 VAL A O 1
ATOM 726 N N . GLU A 1 94 ? 0.723 -6.819 -0.368 1.00 97.50 94 GLU A N 1
ATOM 727 C CA . GLU A 1 94 ? 1.662 -7.011 0.734 1.00 97.50 94 GLU A CA 1
ATOM 728 C C . GLU A 1 94 ? 2.450 -5.733 1.048 1.00 97.50 94 GLU A C 1
ATOM 730 O O . GLU A 1 94 ? 2.550 -5.353 2.215 1.00 97.50 94 GLU A O 1
ATOM 735 N N . ALA A 1 95 ? 2.946 -5.021 0.031 1.00 98.06 95 ALA A N 1
ATOM 736 C CA . ALA A 1 95 ? 3.659 -3.761 0.224 1.00 98.06 95 ALA A CA 1
ATOM 737 C C . ALA A 1 95 ? 2.796 -2.721 0.961 1.00 98.06 95 ALA A C 1
ATOM 739 O O . ALA A 1 95 ? 3.272 -2.089 1.908 1.00 98.06 95 ALA A O 1
ATOM 740 N N . PHE A 1 96 ? 1.520 -2.579 0.584 1.00 97.56 96 PHE A N 1
ATOM 741 C CA . PHE A 1 96 ? 0.568 -1.722 1.300 1.00 97.56 96 PHE A CA 1
ATOM 742 C C . PHE A 1 96 ? 0.355 -2.180 2.739 1.00 97.56 96 PHE A C 1
ATOM 744 O O . PHE A 1 96 ? 0.453 -1.366 3.657 1.00 97.56 96 PHE A O 1
ATOM 751 N N . LEU A 1 97 ? 0.116 -3.471 2.968 1.00 97.44 97 LEU A N 1
ATOM 752 C CA . LEU A 1 97 ? -0.105 -3.985 4.316 1.00 97.44 97 LEU A CA 1
ATOM 753 C C . LEU A 1 97 ? 1.109 -3.776 5.227 1.00 97.44 97 LEU A C 1
ATOM 755 O O . LEU A 1 97 ? 0.909 -3.379 6.375 1.00 97.44 97 LEU A O 1
ATOM 759 N N . ARG A 1 98 ? 2.340 -3.970 4.731 1.00 98.25 98 ARG A N 1
ATOM 760 C CA . ARG A 1 98 ? 3.563 -3.704 5.507 1.00 98.25 98 ARG A CA 1
ATOM 761 C C . ARG A 1 98 ? 3.658 -2.233 5.896 1.00 98.25 98 ARG A C 1
ATOM 763 O O . ARG A 1 98 ? 3.764 -1.919 7.077 1.00 98.25 98 ARG A O 1
ATOM 770 N N . VAL A 1 99 ? 3.530 -1.312 4.939 1.00 98.06 99 VAL A N 1
ATOM 771 C CA . VAL A 1 99 ? 3.609 0.129 5.239 1.00 98.06 99 VAL A CA 1
ATOM 772 C C . VAL A 1 99 ? 2.515 0.546 6.229 1.00 98.06 99 VAL A C 1
ATOM 774 O O . VAL A 1 99 ? 2.791 1.229 7.215 1.00 98.06 99 VAL A O 1
ATOM 777 N N . LEU A 1 100 ? 1.273 0.110 6.021 1.00 97.56 100 LEU A N 1
ATOM 778 C CA . LEU A 1 100 ? 0.149 0.518 6.863 1.00 97.56 100 LEU A CA 1
ATOM 779 C C . LEU A 1 100 ? 0.217 -0.082 8.272 1.00 97.56 100 LEU A C 1
ATOM 781 O O . LEU A 1 100 ? 0.061 0.637 9.258 1.00 97.56 100 LEU A O 1
ATOM 785 N N . ARG A 1 101 ? 0.453 -1.390 8.394 1.00 97.94 101 ARG A N 1
ATOM 786 C CA . ARG A 1 101 ? 0.438 -2.084 9.691 1.00 97.94 101 ARG A CA 1
ATOM 787 C C . ARG A 1 101 ? 1.744 -1.896 10.452 1.00 97.94 101 ARG A C 1
ATOM 789 O O . ARG A 1 101 ? 1.723 -1.645 11.655 1.00 97.94 101 ARG A O 1
ATOM 796 N N . GLU A 1 102 ? 2.882 -2.010 9.775 1.00 97.62 102 GLU A N 1
ATOM 797 C CA . GLU A 1 102 ? 4.188 -2.049 10.434 1.00 97.62 102 GLU A CA 1
ATOM 798 C C . GLU A 1 102 ? 4.775 -0.656 10.624 1.00 97.62 102 GLU A C 1
ATOM 800 O O . GLU A 1 102 ? 5.247 -0.353 11.719 1.00 97.62 102 GLU A O 1
ATOM 805 N N . GLU A 1 103 ? 4.719 0.211 9.612 1.00 97.62 103 GLU A N 1
ATOM 806 C CA . GLU A 1 103 ? 5.317 1.550 9.699 1.00 97.62 103 GLU A CA 1
ATOM 807 C C . GLU A 1 103 ? 4.333 2.571 10.278 1.00 97.62 103 GLU A C 1
ATOM 809 O O . GLU A 1 103 ? 4.683 3.329 11.181 1.00 97.62 103 GLU A O 1
ATOM 814 N N . LYS A 1 104 ? 3.081 2.567 9.803 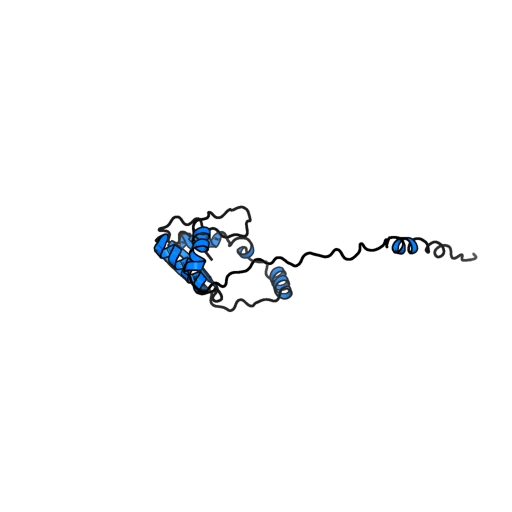1.00 97.44 104 LYS A N 1
ATOM 815 C CA . LYS A 1 104 ? 2.041 3.514 10.242 1.00 97.44 104 LYS A CA 1
ATOM 816 C C . LYS A 1 104 ? 1.225 3.035 11.441 1.00 97.44 104 LYS A C 1
ATOM 818 O O . LYS A 1 104 ? 0.458 3.818 11.993 1.00 97.44 104 LYS A O 1
ATOM 823 N N . LYS A 1 105 ? 1.400 1.785 11.884 1.00 98.06 105 LYS A N 1
ATOM 824 C CA . LYS A 1 105 ? 0.679 1.201 13.034 1.00 98.06 105 LYS A CA 1
ATOM 825 C C . LYS A 1 105 ? -0.850 1.291 12.902 1.00 98.06 105 LYS A C 1
ATOM 827 O O . LYS A 1 105 ? -1.558 1.403 13.900 1.00 98.06 105 LYS A O 1
ATOM 832 N N . CYS A 1 106 ? -1.361 1.260 11.674 1.00 97.25 106 CYS A N 1
ATOM 833 C CA . CYS A 1 106 ? -2.788 1.286 11.380 1.00 97.25 106 CYS A CA 1
ATOM 834 C C . CYS A 1 106 ? -3.437 -0.077 11.648 1.00 97.25 106 CYS A C 1
ATOM 836 O O . CYS A 1 106 ? -2.823 -1.132 11.460 1.00 97.25 106 CYS A O 1
ATOM 838 N N . LYS A 1 107 ? -4.721 -0.061 12.012 1.00 96.56 107 LYS A N 1
ATOM 839 C CA . LYS A 1 107 ? -5.567 -1.262 12.018 1.00 96.56 107 LYS A CA 1
ATOM 840 C C . LYS A 1 107 ? -6.161 -1.417 10.626 1.00 96.56 107 LYS A C 1
ATOM 842 O O . LYS A 1 107 ? -6.932 -0.561 10.212 1.00 96.56 107 LYS A O 1
ATOM 847 N N . VAL A 1 108 ? -5.781 -2.463 9.897 1.00 94.69 108 VAL A N 1
ATOM 848 C CA . VAL A 1 108 ? -6.163 -2.615 8.484 1.00 94.69 108 VAL A CA 1
ATOM 849 C C . VAL A 1 108 ? -7.003 -3.862 8.283 1.00 94.69 108 VAL A C 1
ATOM 851 O O . VAL A 1 108 ? -6.480 -4.974 8.418 1.00 94.69 108 VAL A O 1
ATOM 854 N N . ASP A 1 109 ? -8.250 -3.652 7.879 1.00 92.19 109 ASP A N 1
ATOM 855 C CA . ASP A 1 109 ? -9.152 -4.697 7.414 1.00 92.19 109 ASP A CA 1
ATOM 856 C C . ASP A 1 109 ? -9.085 -4.743 5.881 1.00 92.19 109 ASP A C 1
ATOM 858 O O . ASP A 1 109 ? -9.291 -3.731 5.210 1.00 92.19 109 ASP A O 1
ATOM 862 N N . LEU A 1 110 ? -8.723 -5.904 5.327 1.00 88.25 110 LEU A N 1
ATOM 863 C CA . LEU A 1 110 ? -8.599 -6.117 3.883 1.00 88.25 110 LEU A CA 1
ATOM 864 C C . LEU A 1 110 ? -9.904 -6.709 3.349 1.00 88.25 110 LEU A C 1
ATOM 866 O O . LEU A 1 110 ? -10.300 -7.800 3.758 1.00 88.25 110 LEU A O 1
ATOM 870 N N . PHE A 1 111 ? -10.533 -6.016 2.408 1.00 82.81 111 PHE A N 1
ATOM 871 C CA . PHE A 1 111 ? -11.672 -6.512 1.652 1.00 82.81 111 PHE A CA 1
ATOM 872 C C . PHE A 1 111 ? -11.248 -6.737 0.201 1.00 82.81 111 PHE A C 1
ATOM 874 O O . PHE A 1 111 ? -10.932 -5.791 -0.517 1.00 82.81 111 PHE A O 1
ATOM 881 N N . GLN A 1 112 ? -11.224 -8.000 -0.221 1.00 78.88 112 GLN A N 1
ATOM 882 C CA . GLN A 1 112 ? -10.957 -8.363 -1.609 1.00 78.88 112 GLN A CA 1
ATOM 883 C C . GLN A 1 112 ? -12.271 -8.575 -2.351 1.00 78.88 112 GLN A C 1
ATOM 885 O O . GLN A 1 112 ? -13.024 -9.497 -2.027 1.00 78.88 112 GLN A O 1
ATOM 890 N N . GLU A 1 113 ? -12.540 -7.737 -3.349 1.00 72.31 113 GLU A N 1
ATOM 891 C CA . GLU A 1 113 ? -13.702 -7.910 -4.211 1.00 72.31 113 GLU A CA 1
ATOM 892 C C . GLU A 1 113 ? -13.492 -9.145 -5.096 1.00 72.31 113 GLU A C 1
ATOM 894 O O . GLU A 1 113 ? -12.551 -9.232 -5.894 1.00 72.31 113 GLU A O 1
ATOM 899 N N . GLN A 1 114 ? -14.352 -10.150 -4.909 1.00 60.16 114 GLN A N 1
ATOM 900 C CA . GLN A 1 114 ? -14.293 -11.382 -5.682 1.00 60.16 114 GLN A CA 1
ATOM 901 C C . GLN A 1 114 ? -15.021 -11.220 -7.013 1.00 60.16 114 GLN A C 1
ATOM 903 O O . GLN A 1 114 ? -16.232 -11.012 -7.062 1.00 60.16 114 GLN A O 1
ATOM 908 N N . GLY A 1 115 ? -14.276 -11.392 -8.100 1.00 56.84 115 GLY A N 1
ATOM 909 C CA . GLY A 1 115 ? -14.812 -11.405 -9.452 1.00 56.84 115 GLY A CA 1
ATOM 910 C C . GLY A 1 115 ? -13.719 -11.110 -10.466 1.00 56.84 115 GLY A C 1
ATOM 911 O O . GLY A 1 115 ? -12.893 -10.227 -10.261 1.00 56.84 115 GLY A O 1
ATOM 912 N N . GLN A 1 116 ? -13.712 -11.827 -11.592 1.00 47.28 116 GLN A N 1
ATOM 913 C CA . GLN A 1 116 ? -12.918 -11.384 -12.735 1.00 47.28 116 GLN A CA 1
ATOM 914 C C . GLN A 1 116 ? -13.443 -10.014 -13.163 1.00 47.28 116 GLN A C 1
ATOM 916 O O . GLN A 1 116 ? -14.589 -9.915 -13.621 1.00 47.28 116 GLN A O 1
ATOM 921 N N . ARG A 1 117 ? -12.598 -8.975 -13.105 1.00 50.47 117 ARG A N 1
ATOM 922 C CA . ARG A 1 117 ? -12.804 -7.801 -13.952 1.00 50.47 117 ARG A CA 1
ATOM 923 C C . ARG A 1 117 ? -12.919 -8.328 -15.370 1.00 50.47 117 ARG A C 1
ATOM 925 O O . ARG A 1 117 ? -11.958 -8.829 -15.954 1.00 50.47 117 ARG A O 1
ATOM 932 N N . ARG A 1 118 ? -14.124 -8.268 -15.936 1.00 46.94 118 ARG A N 1
ATOM 933 C CA . ARG A 1 118 ? -14.288 -8.507 -17.364 1.00 46.94 118 ARG A CA 1
ATOM 934 C C . ARG A 1 118 ? -13.410 -7.459 -18.033 1.00 46.94 118 ARG A C 1
ATOM 936 O O . ARG A 1 118 ? -13.683 -6.267 -17.922 1.00 46.94 118 ARG A O 1
ATOM 943 N N . ILE A 1 119 ? -12.331 -7.891 -18.677 1.00 45.91 119 ILE A N 1
ATOM 944 C CA . ILE A 1 119 ? -11.513 -7.019 -19.515 1.00 45.91 119 ILE A CA 1
ATOM 945 C C . ILE A 1 119 ? -12.400 -6.660 -20.708 1.00 45.91 119 ILE A C 1
ATOM 947 O O . ILE A 1 119 ? -12.436 -7.349 -21.727 1.00 45.91 119 ILE A O 1
ATOM 951 N N . PHE A 1 120 ? -13.227 -5.635 -20.537 1.00 45.44 120 PHE A N 1
ATOM 952 C CA . PHE A 1 120 ? -14.146 -5.185 -21.561 1.00 45.44 120 PHE A CA 1
ATOM 953 C C . PHE A 1 120 ? -13.314 -4.509 -22.646 1.00 45.44 120 PHE A C 1
ATOM 955 O O . PHE A 1 120 ? -12.694 -3.469 -22.423 1.00 45.44 120 PHE A O 1
ATOM 962 N N . ARG A 1 121 ? -13.284 -5.103 -23.841 1.00 47.97 121 ARG A N 1
ATOM 963 C CA . ARG A 1 121 ? -12.660 -4.486 -25.012 1.00 47.97 121 ARG A CA 1
ATOM 964 C C . ARG A 1 121 ? -13.463 -3.235 -25.386 1.00 47.97 121 ARG A C 1
ATOM 966 O O . ARG A 1 121 ? -14.538 -3.334 -25.966 1.00 47.97 121 ARG A O 1
ATOM 973 N N . THR A 1 122 ? -12.931 -2.089 -24.970 1.00 57.03 122 THR A N 1
ATOM 974 C CA . THR A 1 122 ? -13.137 -0.656 -25.286 1.00 57.03 122 THR A CA 1
ATOM 975 C C . THR A 1 122 ? -14.474 -0.172 -25.880 1.00 57.03 122 THR A C 1
ATOM 977 O O . THR A 1 122 ? -14.974 0.863 -25.451 1.00 57.03 122 THR A O 1
ATOM 980 N N . VAL A 1 123 ? -15.103 -0.871 -26.826 1.00 59.28 123 VAL A N 1
ATOM 981 C CA . VAL A 1 123 ? -16.380 -0.451 -27.434 1.00 59.28 123 VAL A CA 1
ATOM 982 C C . VAL A 1 123 ? -17.579 -0.860 -26.576 1.00 59.28 123 VAL A C 1
ATOM 984 O O . VAL A 1 123 ? -18.526 -0.086 -26.423 1.00 59.28 123 VAL A O 1
ATOM 987 N N . ASP A 1 124 ? -17.536 -2.048 -25.976 1.00 54.66 124 ASP A N 1
ATOM 988 C CA . ASP A 1 124 ? -18.632 -2.517 -25.124 1.00 54.66 124 ASP A CA 1
ATOM 989 C C . ASP A 1 124 ? -18.671 -1.762 -23.797 1.00 54.66 124 ASP A C 1
ATOM 991 O O . ASP A 1 124 ? -19.756 -1.484 -23.290 1.00 54.66 124 ASP A O 1
ATOM 995 N N . LEU A 1 125 ? -17.506 -1.325 -23.301 1.00 57.38 125 LEU A N 1
ATOM 996 C CA . LEU A 1 125 ? -17.407 -0.477 -22.117 1.00 57.38 125 LEU A CA 1
ATOM 997 C C . LEU A 1 125 ? -18.113 0.857 -22.362 1.00 57.38 125 LEU A C 1
ATOM 999 O O . LEU A 1 125 ? -18.978 1.211 -21.578 1.00 57.38 125 LEU A O 1
ATOM 1003 N N . MET A 1 126 ? -17.868 1.523 -23.496 1.00 54.81 126 MET A N 1
ATOM 1004 C CA . MET A 1 126 ? -18.528 2.789 -23.845 1.00 54.81 126 MET A CA 1
ATOM 1005 C C . MET A 1 126 ? -20.048 2.638 -24.003 1.00 54.81 126 MET A C 1
ATOM 1007 O O . MET A 1 126 ? -20.815 3.476 -23.534 1.00 54.81 126 MET A O 1
ATOM 1011 N N . LYS A 1 127 ? -20.506 1.537 -24.615 1.00 56.50 127 LYS A N 1
ATOM 1012 C CA . LYS A 1 127 ? -21.941 1.233 -24.742 1.00 56.50 127 LYS A CA 1
ATOM 1013 C C . LYS A 1 127 ? -22.587 0.945 -23.392 1.00 56.50 127 LYS A C 1
ATOM 1015 O O . LYS A 1 127 ? -23.717 1.372 -23.165 1.00 56.50 127 LYS A O 1
ATOM 1020 N N . MET A 1 128 ? -21.892 0.231 -22.511 1.00 51.03 128 MET A N 1
ATOM 1021 C CA . MET A 1 128 ? -22.367 -0.036 -21.159 1.00 51.03 128 MET A CA 1
ATOM 1022 C C . MET A 1 128 ? -22.393 1.256 -20.343 1.00 51.03 128 MET A C 1
ATOM 1024 O O . MET A 1 128 ? -23.388 1.512 -19.689 1.00 51.03 128 MET A O 1
ATOM 1028 N N . TYR A 1 129 ? -21.376 2.108 -20.478 1.00 51.19 129 TYR A N 1
ATOM 1029 C CA . TYR A 1 129 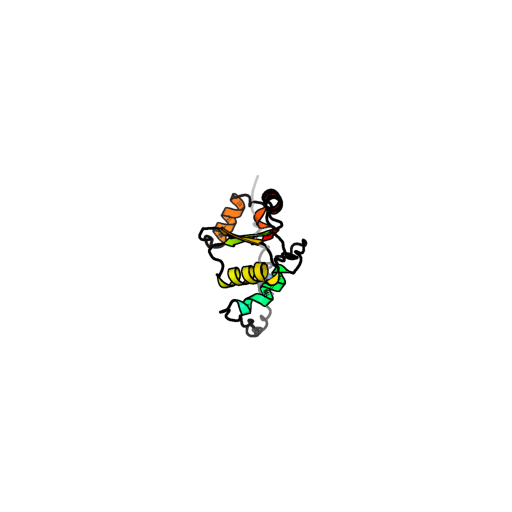? -21.229 3.390 -19.791 1.00 51.19 129 TYR A CA 1
ATOM 1030 C C . TYR A 1 129 ? -22.329 4.393 -20.155 1.00 51.19 129 TYR A C 1
ATOM 1032 O O . TYR A 1 129 ? -22.938 5.008 -19.288 1.00 51.19 129 TYR A O 1
ATOM 1040 N N . VAL A 1 130 ? -22.648 4.520 -21.447 1.00 59.19 130 VAL A N 1
ATOM 1041 C CA . VAL A 1 130 ? -23.746 5.380 -21.918 1.00 59.19 130 VAL A CA 1
ATOM 1042 C C . VAL A 1 130 ? -25.107 4.859 -21.438 1.00 59.19 130 VAL A C 1
ATOM 1044 O O . VAL A 1 130 ? -26.014 5.645 -21.175 1.00 59.19 130 VAL A O 1
ATOM 1047 N N . ARG A 1 131 ? -25.260 3.537 -21.295 1.00 53.78 131 ARG A N 1
ATOM 1048 C CA . ARG A 1 131 ? -26.520 2.906 -20.869 1.00 53.78 131 ARG A CA 1
ATOM 1049 C C . ARG A 1 131 ? -26.689 2.833 -19.354 1.00 53.78 131 ARG A C 1
ATOM 1051 O O . ARG A 1 131 ? -27.821 2.881 -18.886 1.00 53.78 131 ARG A O 1
ATOM 1058 N N . SER A 1 132 ? -25.604 2.697 -18.597 1.00 52.66 132 SER A N 1
ATOM 1059 C CA . SER A 1 132 ? -25.658 2.383 -17.170 1.00 52.66 132 SER A CA 1
ATOM 1060 C C . SER A 1 132 ? -25.884 3.598 -16.280 1.00 52.66 132 SER A C 1
ATOM 1062 O O . SER A 1 132 ? -26.149 3.385 -15.104 1.00 52.66 132 SER A O 1
ATOM 1064 N N . LYS A 1 133 ? -25.821 4.833 -16.818 1.00 48.84 133 LYS A N 1
ATOM 1065 C CA . LYS A 1 133 ? -25.733 6.078 -16.030 1.00 48.84 133 LYS A CA 1
ATOM 1066 C C . LYS A 1 133 ? -24.651 5.900 -14.955 1.00 48.84 133 LYS A C 1
ATOM 1068 O O . LYS A 1 133 ? -24.989 5.548 -13.826 1.00 48.84 133 LYS A O 1
ATOM 1073 N N . PRO A 1 134 ? -23.364 6.046 -15.315 1.00 46.97 134 PRO A N 1
ATOM 1074 C CA . PRO A 1 134 ? -22.264 5.609 -14.466 1.00 46.97 134 PRO A CA 1
ATOM 1075 C C . PRO A 1 134 ? -22.449 6.195 -13.071 1.00 46.97 134 PRO A C 1
ATOM 1077 O O . PRO A 1 134 ? -22.644 7.401 -12.910 1.00 46.97 134 PRO A O 1
ATOM 1080 N N . GLY A 1 135 ? -22.467 5.309 -12.075 1.00 49.16 135 GLY A N 1
ATOM 1081 C CA . GLY A 1 135 ? -22.573 5.728 -10.690 1.00 49.16 135 GLY A CA 1
ATOM 1082 C C . GLY A 1 135 ? -21.414 6.671 -10.335 1.00 49.16 135 GLY A C 1
ATOM 1083 O O . GLY A 1 135 ? -20.366 6.622 -10.983 1.00 49.16 135 GLY A O 1
ATOM 1084 N N . PRO A 1 136 ? -21.568 7.502 -9.293 1.00 44.66 136 PRO A N 1
ATOM 1085 C CA . PRO A 1 136 ? -20.568 8.491 -8.858 1.00 44.66 136 PRO A CA 1
ATOM 1086 C C . PRO A 1 136 ? -19.141 7.938 -8.632 1.00 44.66 136 PRO A C 1
ATOM 1088 O O . PRO A 1 136 ? -18.179 8.695 -8.587 1.00 44.66 136 PRO A O 1
ATOM 1091 N N . TRP A 1 137 ? -18.982 6.616 -8.566 1.00 43.91 137 TRP A N 1
ATOM 1092 C CA . TRP A 1 137 ? -17.725 5.875 -8.466 1.00 43.91 137 TRP A CA 1
ATOM 1093 C C . TRP A 1 137 ? -16.655 6.199 -9.510 1.00 43.91 137 TRP A C 1
ATOM 1095 O O . TRP A 1 137 ? -15.475 6.072 -9.201 1.00 43.91 137 TRP A O 1
ATOM 1105 N N . VAL A 1 138 ? -17.021 6.614 -10.727 1.00 43.28 138 VAL A N 1
ATOM 1106 C CA . VAL A 1 138 ? -16.035 6.702 -11.822 1.00 43.28 138 VAL A CA 1
ATOM 1107 C C . VAL A 1 138 ? -15.242 8.018 -11.853 1.00 43.28 138 VAL A C 1
ATOM 1109 O O . VAL A 1 138 ? -14.329 8.172 -12.660 1.00 43.28 138 VAL A O 1
ATOM 1112 N N . LEU A 1 139 ? -15.550 8.968 -10.966 1.00 40.69 139 LEU A N 1
ATOM 1113 C CA . LEU A 1 139 ? -14.875 10.273 -10.916 1.00 40.69 139 LEU A CA 1
ATOM 1114 C C . LEU A 1 139 ? -14.264 10.630 -9.554 1.00 40.69 139 LEU A C 1
ATOM 1116 O O . LEU A 1 139 ? -13.753 11.736 -9.407 1.00 40.69 139 LEU A O 1
ATOM 1120 N N . GLY A 1 140 ? -14.252 9.716 -8.582 1.00 43.91 140 GLY A N 1
ATOM 1121 C CA . GLY A 1 140 ? -13.610 9.996 -7.291 1.00 43.91 140 GLY A CA 1
ATOM 1122 C C . GLY A 1 140 ? -14.075 9.162 -6.108 1.00 43.91 140 GLY A C 1
ATOM 1123 O O . GLY A 1 140 ? -13.851 9.580 -4.980 1.00 43.91 140 GLY A O 1
ATOM 1124 N N . GLY A 1 141 ? -14.735 8.021 -6.338 1.00 45.38 141 GLY A N 1
ATOM 1125 C CA . GLY A 1 141 ? -15.498 7.363 -5.283 1.00 45.38 141 GLY A CA 1
ATOM 1126 C C . GLY A 1 141 ? -16.659 8.263 -4.824 1.00 45.38 141 GLY A C 1
ATOM 1127 O O . GLY A 1 141 ? -16.569 9.487 -4.801 1.00 45.38 141 GLY A O 1
ATOM 1128 N N . PRO A 1 142 ? -17.824 7.719 -4.501 1.00 47.22 142 PRO A N 1
ATOM 1129 C CA . PRO A 1 142 ? -18.851 8.525 -3.910 1.00 47.22 142 PRO A CA 1
ATOM 1130 C C . PRO A 1 142 ? -18.430 8.896 -2.495 1.00 47.22 142 PRO A C 1
ATOM 1132 O O . PRO A 1 142 ? -18.017 8.034 -1.716 1.00 47.22 142 PRO A O 1
ATOM 1135 N N . GLU A 1 143 ? -18.646 10.161 -2.157 1.00 46.25 143 GLU A N 1
ATOM 1136 C CA . GLU A 1 143 ? -18.539 10.730 -0.810 1.00 46.25 143 GLU A CA 1
ATOM 1137 C C . GLU A 1 143 ? -19.240 9.850 0.249 1.00 46.25 143 GLU A C 1
ATOM 1139 O O . GLU A 1 143 ? -18.778 9.742 1.385 1.00 46.25 143 GLU A O 1
ATOM 1144 N N . TRP A 1 144 ? -20.288 9.101 -0.136 1.00 44.25 144 TRP A N 1
ATOM 1145 C CA . TRP A 1 144 ? -20.960 8.152 0.757 1.00 44.25 144 TRP A CA 1
ATOM 1146 C C . TRP A 1 144 ? -20.065 7.012 1.250 1.00 44.25 144 TRP A C 1
ATOM 1148 O O . TRP A 1 144 ? -20.334 6.479 2.321 1.00 44.25 144 TRP A O 1
ATOM 1158 N N . THR A 1 145 ? -19.015 6.622 0.523 1.00 58.62 145 THR A N 1
ATOM 1159 C CA . THR A 1 145 ? -18.101 5.542 0.942 1.00 58.62 145 THR A CA 1
ATOM 1160 C C . THR A 1 145 ? -17.336 5.951 2.190 1.00 58.62 145 THR A C 1
ATOM 1162 O O . THR A 1 145 ? -17.222 5.167 3.128 1.00 58.62 145 THR A O 1
ATOM 1165 N N . GLU A 1 146 ? -16.876 7.203 2.242 1.00 62.44 146 GLU A N 1
ATOM 1166 C CA . GLU A 1 146 ? -16.220 7.758 3.424 1.00 62.44 146 GLU A CA 1
ATOM 1167 C C . GLU A 1 146 ? -17.211 7.961 4.574 1.00 62.44 146 GLU A C 1
ATOM 1169 O O . GLU A 1 146 ? -16.901 7.650 5.724 1.00 62.44 146 GLU A O 1
ATOM 1174 N N . GLU A 1 147 ? -18.424 8.443 4.289 1.00 63.44 147 GLU A N 1
ATOM 1175 C CA . GLU A 1 147 ? -19.464 8.593 5.314 1.00 63.44 147 GLU A CA 1
ATOM 1176 C C . GLU A 1 147 ? -19.901 7.250 5.908 1.00 63.44 147 GLU A C 1
ATOM 1178 O O . GLU A 1 147 ? -20.076 7.125 7.121 1.00 63.44 147 GLU A O 1
ATOM 1183 N N . MET A 1 148 ? -20.069 6.229 5.069 1.00 62.12 148 MET A N 1
ATOM 1184 C CA . MET A 1 148 ? -20.404 4.875 5.501 1.00 62.12 148 MET A CA 1
ATOM 1185 C C . MET A 1 148 ? -19.250 4.245 6.268 1.00 62.12 148 MET A C 1
ATOM 1187 O O . MET A 1 148 ? -19.482 3.635 7.308 1.00 62.12 148 MET A O 1
ATOM 1191 N N . ALA A 1 149 ? -18.011 4.443 5.823 1.00 68.50 149 ALA A N 1
ATOM 1192 C CA . ALA A 1 149 ? -16.835 3.999 6.554 1.00 68.50 149 ALA A CA 1
ATOM 1193 C C . ALA A 1 149 ? -16.787 4.603 7.958 1.00 68.50 149 ALA A C 1
ATOM 1195 O O . ALA A 1 149 ? -16.667 3.854 8.927 1.00 68.50 149 ALA A O 1
ATOM 1196 N N . LYS A 1 150 ? -17.024 5.915 8.088 1.00 73.62 150 LYS A N 1
ATOM 1197 C CA . LYS A 1 150 ? -17.132 6.592 9.388 1.00 73.62 150 LYS A CA 1
ATOM 1198 C C . LYS A 1 150 ? -18.267 6.028 10.242 1.00 73.62 150 LYS A C 1
ATOM 1200 O O . LYS A 1 150 ? -18.057 5.762 11.422 1.00 73.62 150 LYS A O 1
ATOM 1205 N N . LYS A 1 151 ? -19.447 5.771 9.662 1.00 77.31 151 LYS A N 1
ATOM 1206 C CA . LYS A 1 151 ? -20.580 5.135 10.371 1.00 77.31 151 LYS A CA 1
ATOM 1207 C C . LYS A 1 151 ? -20.249 3.732 10.889 1.00 77.31 151 LYS A C 1
ATOM 1209 O O . LYS A 1 151 ? -20.754 3.339 11.934 1.00 77.31 151 LYS A O 1
ATOM 1214 N N . VAL A 1 152 ? -19.400 2.991 10.179 1.00 79.56 152 VAL A N 1
ATOM 1215 C CA . VAL A 1 152 ? -18.931 1.640 10.547 1.00 79.56 152 VAL A CA 1
ATOM 1216 C C . VAL A 1 152 ? -17.656 1.693 11.419 1.00 79.56 152 VAL A C 1
ATOM 1218 O O . VAL A 1 152 ? -17.162 0.669 11.895 1.00 79.56 152 VAL A O 1
ATOM 1221 N N . GLY A 1 153 ? -17.143 2.895 11.697 1.00 87.38 153 GLY A N 1
ATOM 1222 C CA . GLY A 1 153 ? -16.018 3.143 12.598 1.00 87.38 153 GLY A CA 1
ATOM 1223 C C . GLY A 1 153 ? -14.634 3.047 11.955 1.00 87.38 153 GLY A C 1
ATOM 1224 O O . GLY A 1 153 ? -13.664 2.837 12.678 1.00 87.38 153 GLY A O 1
ATOM 1225 N N . TYR A 1 154 ? -14.528 3.149 10.630 1.00 86.75 154 TYR A N 1
ATOM 1226 C CA . TYR A 1 154 ? -13.261 3.335 9.918 1.00 86.75 154 TYR A CA 1
ATOM 1227 C C . TYR A 1 154 ? -12.950 4.823 9.750 1.00 86.75 154 TYR A C 1
ATOM 1229 O O . TYR A 1 154 ? -13.839 5.622 9.455 1.00 86.75 154 TYR A O 1
ATOM 1237 N N . ASP A 1 155 ? -11.674 5.179 9.868 1.00 87.75 155 ASP A N 1
ATOM 1238 C CA . ASP A 1 155 ? -11.201 6.544 9.643 1.00 87.75 155 ASP A CA 1
ATOM 1239 C C . ASP A 1 155 ? -11.077 6.846 8.144 1.00 87.75 155 ASP A C 1
ATOM 1241 O O . ASP A 1 155 ? -11.352 7.966 7.705 1.00 87.75 155 ASP A O 1
ATOM 1245 N N . LYS A 1 156 ? -10.664 5.844 7.350 1.00 86.88 156 LYS A N 1
ATOM 1246 C CA . LYS A 1 156 ? -10.410 5.961 5.904 1.00 86.88 156 LYS A CA 1
ATOM 1247 C C . LYS A 1 156 ? -10.745 4.673 5.147 1.00 86.88 156 LYS A C 1
ATOM 1249 O O . LYS A 1 156 ? -10.580 3.570 5.673 1.00 86.88 156 LYS A O 1
ATOM 1254 N N . VAL A 1 157 ? -11.129 4.834 3.880 1.00 83.50 157 VAL A N 1
ATOM 1255 C CA . VAL A 1 157 ? -11.200 3.755 2.880 1.00 83.50 157 VAL A CA 1
ATOM 1256 C C . VAL A 1 157 ? -10.188 4.049 1.788 1.00 83.50 157 VAL A C 1
ATOM 1258 O O . VAL A 1 157 ? -10.096 5.185 1.329 1.00 83.50 157 VAL A O 1
ATOM 1261 N N . ILE A 1 158 ? -9.424 3.038 1.394 1.00 84.50 158 ILE A N 1
ATOM 1262 C CA . ILE A 1 158 ? -8.431 3.133 0.322 1.00 84.50 158 ILE A CA 1
ATOM 1263 C C . ILE A 1 158 ? -8.595 1.942 -0.626 1.00 84.50 158 ILE A C 1
ATOM 1265 O O . ILE A 1 158 ? -9.024 0.877 -0.179 1.00 84.50 158 ILE A O 1
ATOM 1269 N N . GLY A 1 159 ? -8.241 2.110 -1.901 1.00 75.12 159 GLY A N 1
ATOM 1270 C CA . GLY A 1 159 ? -8.305 1.063 -2.922 1.00 75.12 159 GLY A CA 1
ATOM 1271 C C . GLY A 1 159 ? -7.783 1.522 -4.269 1.00 75.12 159 GLY A C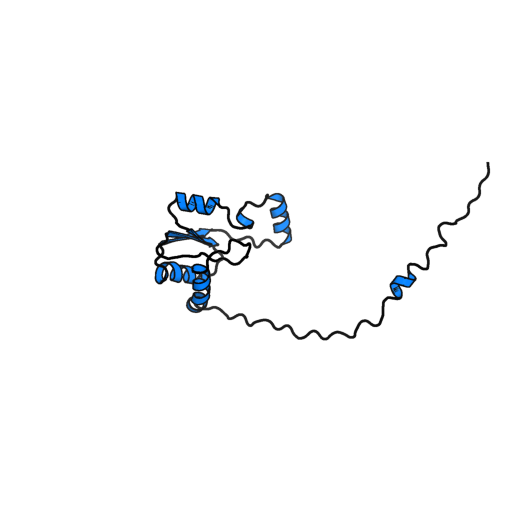 1
ATOM 1272 O O . GLY A 1 159 ? -7.953 2.724 -4.575 1.00 75.12 159 GLY A O 1
#

pLDDT: mean 72.01, std 20.56, range [35.78, 98.25]

Foldseek 3Di:
DDDDDDDPPPPPPDPVVVVVVVPCDPDPDPPPDPDDDDDDDDDDDALVVCLVVLLQQACDDDDPPQDPRHHNNQQAQFAEEEEEEPPDDVSNVVSNCCCHCPVRVYNYDYHYDDDPPPPPDPPVCVVCCVVVVDPPCPRPHDPVVCVVCVVVPGNYYHD

Secondary structure (DSSP, 8-state):
--------SSSS-SSTTTTTTTT-PPPP----PPPP---------SGGGTHHHHHHHHHS---TTT-SS------SS-EEEEEEETTS-HHHHHHHHIIIIIIS--EEEEEEE-S------THHHHHHHHHH---GGGGT--HHHHHHHHHTT-SEEE-